Protein AF-A0A9D8K850-F1 (afdb_monomer_li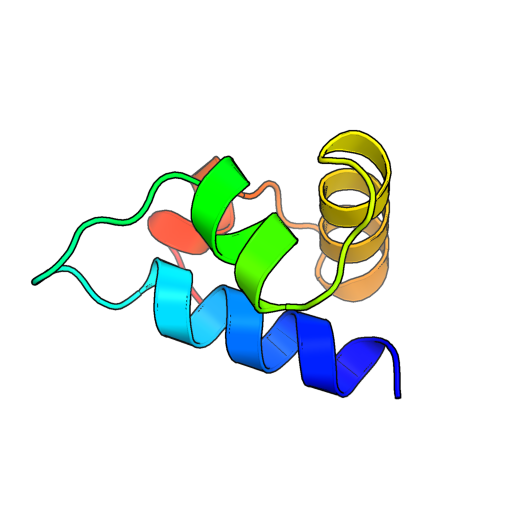te)

Radius of gyration: 9.91 Å; chains: 1; bounding box: 22×27×21 Å

Structure (mmCIF, N/CA/C/O backbone):
data_AF-A0A9D8K850-F1
#
_entry.id   AF-A0A9D8K850-F1
#
loop_
_atom_site.group_PDB
_atom_site.id
_atom_site.type_symbol
_atom_site.label_atom_id
_atom_site.label_alt_id
_atom_site.label_comp_id
_atom_site.label_asym_id
_atom_site.label_entity_id
_atom_site.label_seq_id
_atom_site.pdbx_PDB_ins_code
_atom_site.Cartn_x
_atom_site.Cartn_y
_atom_site.Cartn_z
_atom_site.occupancy
_atom_site.B_iso_or_equiv
_atom_site.auth_seq_id
_atom_site.auth_comp_id
_atom_site.auth_asym_id
_atom_site.auth_atom_id
_atom_site.pdbx_PDB_model_num
ATOM 1 N N . MET A 1 1 ? -6.889 -10.766 5.798 1.00 64.88 1 MET A N 1
ATOM 2 C CA . MET A 1 1 ? -5.695 -9.901 5.981 1.00 64.88 1 MET A CA 1
ATOM 3 C C . MET A 1 1 ? -5.138 -9.329 4.677 1.00 64.88 1 MET A C 1
ATOM 5 O O . MET A 1 1 ? -4.950 -8.125 4.617 1.00 64.88 1 MET A O 1
ATOM 9 N N . ARG A 1 2 ? -4.830 -10.138 3.650 1.00 71.75 2 ARG A N 1
ATOM 10 C CA . ARG A 1 2 ? -4.178 -9.655 2.412 1.00 71.75 2 ARG A CA 1
ATOM 11 C C . ARG A 1 2 ? -5.134 -8.908 1.470 1.00 71.75 2 ARG A C 1
ATOM 13 O O . ARG A 1 2 ? -4.796 -7.841 0.983 1.00 71.75 2 ARG A O 1
ATOM 20 N N . GLU A 1 3 ? -6.346 -9.426 1.317 1.00 77.69 3 GLU A N 1
ATOM 21 C CA . GLU A 1 3 ? -7.422 -8.820 0.519 1.00 77.69 3 GLU A CA 1
ATOM 22 C C . GLU A 1 3 ? -7.859 -7.448 1.057 1.00 77.69 3 GLU A C 1
ATOM 24 O O . GLU A 1 3 ? -7.963 -6.484 0.310 1.00 77.69 3 GLU A O 1
ATOM 29 N N . GLN A 1 4 ? -7.982 -7.315 2.379 1.00 81.44 4 GLN A N 1
ATOM 30 C CA . GLN A 1 4 ? -8.360 -6.054 3.024 1.00 81.44 4 GLN A CA 1
ATOM 31 C C . GLN A 1 4 ? -7.339 -4.926 2.779 1.00 81.44 4 GLN A C 1
ATOM 33 O O . GLN A 1 4 ? -7.719 -3.776 2.584 1.00 81.44 4 GLN A O 1
ATOM 38 N N . ARG A 1 5 ? -6.040 -5.254 2.709 1.00 79.69 5 ARG A N 1
ATOM 39 C CA . ARG A 1 5 ? -4.993 -4.286 2.328 1.00 79.69 5 ARG A CA 1
ATOM 40 C C . ARG A 1 5 ? -5.120 -3.852 0.874 1.00 79.69 5 ARG A C 1
ATOM 42 O O . ARG A 1 5 ? -4.811 -2.715 0.545 1.00 79.69 5 ARG A O 1
ATOM 49 N N . LEU A 1 6 ? -5.544 -4.766 0.011 1.00 79.94 6 LEU A N 1
ATOM 50 C CA . LEU A 1 6 ? -5.692 -4.509 -1.410 1.00 79.94 6 LEU A CA 1
ATOM 51 C C . LEU A 1 6 ? -6.906 -3.614 -1.699 1.00 79.94 6 LEU A C 1
ATOM 53 O O . LEU A 1 6 ? -6.814 -2.725 -2.537 1.00 79.94 6 LEU A O 1
ATOM 57 N N . LEU A 1 7 ? -8.005 -3.789 -0.961 1.00 82.25 7 LEU A N 1
ATOM 58 C CA . LEU A 1 7 ? -9.174 -2.909 -1.045 1.00 82.25 7 LEU A CA 1
ATOM 59 C C . LEU A 1 7 ? -8.844 -1.481 -0.595 1.00 82.25 7 LEU A C 1
ATOM 61 O O . LEU A 1 7 ? -9.131 -0.535 -1.321 1.00 82.25 7 LEU A O 1
ATOM 65 N N . LEU A 1 8 ? -8.138 -1.325 0.530 1.00 83.06 8 LEU A N 1
ATOM 66 C CA . LEU A 1 8 ? -7.642 -0.014 0.973 1.00 83.06 8 LEU A CA 1
ATOM 67 C C . LEU A 1 8 ? -6.719 0.639 -0.067 1.00 83.06 8 LEU A C 1
ATOM 69 O O . LEU A 1 8 ? -6.748 1.854 -0.249 1.00 83.06 8 LEU A O 1
ATOM 73 N N . ALA A 1 9 ? -5.914 -0.162 -0.772 1.00 82.19 9 ALA A N 1
ATOM 74 C CA . ALA A 1 9 ? -5.054 0.338 -1.839 1.00 82.19 9 ALA A CA 1
ATOM 75 C C . ALA A 1 9 ? -5.867 0.867 -3.025 1.00 82.19 9 ALA A C 1
ATOM 77 O O . ALA A 1 9 ? -5.539 1.902 -3.595 1.00 82.19 9 ALA A O 1
ATOM 78 N N . LEU A 1 10 ? -6.926 0.158 -3.409 1.00 81.06 10 LEU A N 1
ATOM 79 C CA . LEU A 1 10 ? -7.812 0.575 -4.492 1.00 81.06 10 LEU A CA 1
ATOM 80 C C . LEU A 1 10 ? -8.550 1.873 -4.156 1.00 81.06 10 LEU A C 1
ATOM 82 O O . LEU A 1 10 ? -8.644 2.751 -5.010 1.00 81.06 10 LEU A O 1
ATOM 86 N N . GLU A 1 11 ? -9.010 2.015 -2.915 1.00 82.38 11 GLU A N 1
ATOM 87 C CA . GLU A 1 11 ? -9.696 3.219 -2.446 1.00 82.38 11 GLU A CA 1
ATOM 88 C C . GLU A 1 11 ? -8.759 4.437 -2.443 1.00 82.38 11 GLU A C 1
ATOM 90 O O . GLU A 1 11 ? -9.103 5.475 -2.998 1.00 82.38 11 GLU A O 1
ATOM 95 N N . GLN A 1 12 ? -7.517 4.286 -1.966 1.00 78.19 12 GLN A N 1
ATOM 96 C CA . GLN A 1 12 ? -6.515 5.359 -2.049 1.00 78.19 12 GLN A CA 1
ATOM 97 C C . GLN A 1 12 ? -6.074 5.677 -3.482 1.00 78.19 12 GLN A C 1
ATOM 99 O O . GLN A 1 12 ? -5.746 6.817 -3.786 1.00 78.19 12 GLN A O 1
ATOM 104 N N . LEU A 1 13 ? -6.053 4.691 -4.385 1.00 76.38 13 LEU A N 1
ATOM 105 C CA . LEU A 1 13 ? -5.784 4.926 -5.810 1.00 76.38 13 LEU A CA 1
ATOM 106 C C . LEU A 1 13 ? -6.887 5.744 -6.495 1.00 76.38 13 LEU A C 1
ATOM 108 O O . LEU A 1 13 ? -6.621 6.325 -7.548 1.00 76.38 13 LEU A O 1
ATOM 112 N N . ARG A 1 14 ? -8.101 5.746 -5.933 1.00 73.88 14 ARG A N 1
ATOM 113 C CA . ARG A 1 14 ? -9.258 6.505 -6.421 1.00 73.88 14 ARG A CA 1
ATOM 114 C C . ARG A 1 14 ? -9.259 7.948 -5.921 1.00 73.88 14 ARG A C 1
ATOM 116 O O . ARG A 1 14 ? -9.888 8.789 -6.555 1.00 73.88 14 ARG A O 1
ATOM 123 N N . ASP A 1 15 ? -8.582 8.222 -4.811 1.00 70.38 15 ASP A N 1
ATOM 124 C CA . ASP A 1 15 ? -8.523 9.554 -4.223 1.00 70.38 15 ASP A CA 1
ATOM 125 C C . ASP A 1 15 ? -7.728 10.506 -5.135 1.00 70.38 15 ASP A C 1
ATOM 127 O O . ASP A 1 15 ? -6.494 10.500 -5.206 1.00 70.38 15 ASP A O 1
ATOM 131 N N . GLU A 1 16 ? -8.472 11.269 -5.935 1.00 61.84 16 GLU A N 1
ATOM 132 C CA . GLU A 1 16 ? -7.927 12.149 -6.968 1.00 61.84 16 GLU A CA 1
ATOM 133 C C . GLU A 1 16 ? -7.249 13.384 -6.356 1.00 61.84 16 GLU A C 1
ATOM 135 O O . GLU A 1 16 ? -6.317 13.927 -6.956 1.00 61.84 16 GLU A O 1
ATOM 140 N N . GLU A 1 17 ? -7.652 13.765 -5.136 1.00 64.56 17 GLU A N 1
ATOM 141 C CA . GLU A 1 17 ? -7.189 14.961 -4.423 1.00 64.56 17 GLU A CA 1
ATOM 142 C C . GLU A 1 17 ? -5.685 14.904 -4.137 1.00 64.56 17 GLU A C 1
ATOM 144 O O . GLU A 1 17 ? -4.972 15.893 -4.305 1.00 64.56 17 GLU A O 1
ATOM 149 N N . THR A 1 18 ? -5.173 13.724 -3.778 1.00 66.50 18 THR A N 1
ATOM 150 C CA . THR A 1 18 ? -3.734 13.510 -3.558 1.00 66.50 18 THR A CA 1
ATOM 151 C C . THR A 1 18 ? -3.025 12.848 -4.735 1.00 66.50 18 THR A C 1
ATOM 153 O O . THR A 1 18 ? -1.792 12.852 -4.769 1.00 66.50 18 THR A O 1
ATOM 156 N N . SER A 1 19 ? -3.771 12.284 -5.697 1.00 67.38 19 SER A N 1
ATOM 157 C CA . SER A 1 19 ? -3.245 11.541 -6.853 1.00 67.38 19 SER A CA 1
ATOM 158 C C . SER A 1 19 ? -2.022 10.667 -6.504 1.00 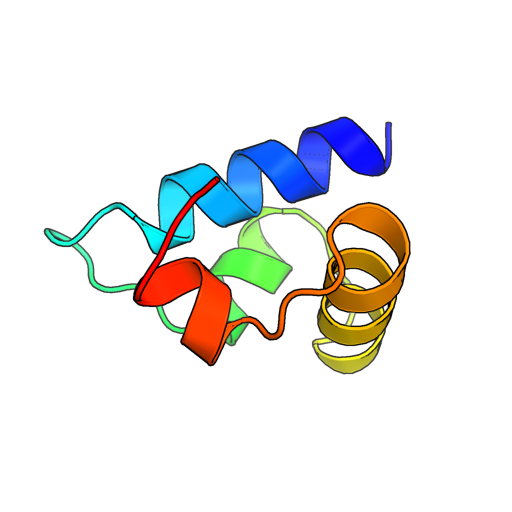67.38 19 SER A C 1
ATOM 160 O O . SER A 1 19 ? -0.972 10.766 -7.158 1.00 67.38 19 SER A O 1
ATOM 162 N N . PRO A 1 20 ? -2.102 9.823 -5.455 1.00 77.62 20 PRO A N 1
ATOM 163 C CA . PRO A 1 20 ? -0.937 9.120 -4.955 1.00 77.62 20 PRO A CA 1
ATOM 164 C C . PRO A 1 20 ? -0.414 8.146 -6.012 1.00 77.62 20 PRO A C 1
ATOM 166 O O . PRO A 1 20 ? -1.151 7.453 -6.721 1.00 77.62 20 PRO A O 1
ATOM 169 N N 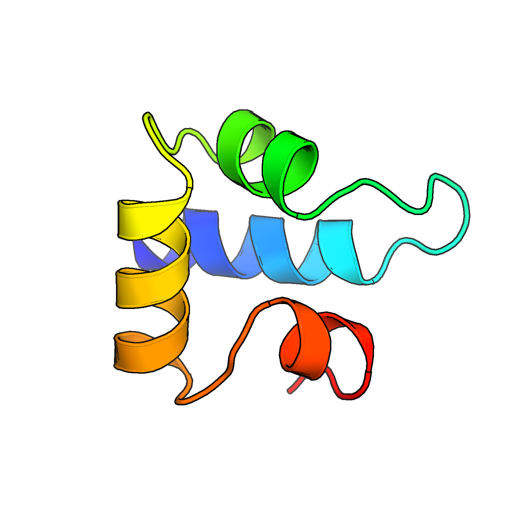. THR A 1 21 ? 0.908 8.071 -6.133 1.00 82.88 21 THR A N 1
ATOM 170 C CA . THR A 1 21 ? 1.525 7.093 -7.024 1.00 82.88 21 THR A CA 1
ATOM 171 C C . THR A 1 21 ? 1.213 5.681 -6.536 1.00 82.88 21 THR A C 1
ATOM 173 O O . THR A 1 21 ? 1.142 5.408 -5.337 1.00 82.88 21 THR A O 1
ATOM 176 N N . VAL A 1 22 ? 1.136 4.734 -7.472 1.00 82.19 22 VAL A N 1
ATOM 177 C CA . VAL A 1 22 ? 0.973 3.296 -7.184 1.00 82.19 22 VAL A CA 1
ATOM 178 C C . VAL A 1 22 ? 1.969 2.805 -6.120 1.00 82.19 22 VAL A C 1
ATOM 180 O O . VAL A 1 22 ? 1.665 1.897 -5.350 1.00 82.19 22 VAL A O 1
ATOM 183 N N . ALA A 1 23 ? 3.162 3.407 -6.062 1.00 84.50 23 ALA A N 1
ATOM 184 C CA . ALA A 1 23 ? 4.182 3.083 -5.074 1.00 84.50 23 ALA A CA 1
ATOM 185 C C . ALA A 1 23 ? 3.856 3.557 -3.667 1.00 84.50 23 ALA A C 1
ATOM 187 O O . ALA A 1 23 ? 4.065 2.798 -2.721 1.00 84.50 23 ALA A O 1
ATOM 188 N N . GLN A 1 24 ? 3.332 4.771 -3.529 1.00 84.88 24 GLN A N 1
ATOM 189 C CA . GLN A 1 24 ? 2.897 5.300 -2.241 1.00 84.88 24 GLN A CA 1
ATOM 190 C C . GLN A 1 24 ? 1.738 4.478 -1.690 1.00 84.88 24 GLN A C 1
ATOM 192 O O . GLN A 1 24 ? 1.808 4.036 -0.548 1.00 84.88 24 GLN A O 1
ATOM 197 N N . VAL A 1 25 ? 0.752 4.173 -2.533 1.00 84.44 25 VAL A N 1
ATOM 198 C CA . VAL A 1 25 ? -0.405 3.353 -2.160 1.00 84.44 25 VAL A CA 1
ATOM 199 C C . VAL A 1 25 ? 0.017 1.947 -1.728 1.00 84.44 25 VAL A C 1
ATOM 201 O O . VAL A 1 25 ? -0.363 1.481 -0.657 1.00 84.44 25 VAL A O 1
ATOM 204 N N . ALA A 1 26 ? 0.876 1.277 -2.503 1.00 86.44 26 ALA A N 1
ATOM 205 C CA . ALA A 1 26 ? 1.391 -0.038 -2.125 1.00 86.44 26 ALA A CA 1
ATOM 206 C C . ALA A 1 26 ? 2.102 0.001 -0.757 1.00 86.44 26 ALA A C 1
ATOM 208 O O . ALA A 1 26 ? 1.883 -0.872 0.086 1.00 86.44 26 ALA A O 1
ATOM 209 N N . ARG A 1 27 ? 2.919 1.034 -0.505 1.00 85.75 27 ARG A N 1
ATOM 210 C CA . ARG A 1 27 ? 3.610 1.218 0.781 1.00 85.75 27 ARG A CA 1
ATOM 211 C C . ARG A 1 27 ? 2.634 1.470 1.929 1.00 85.75 27 ARG A C 1
ATOM 213 O O . ARG A 1 27 ? 2.781 0.844 2.975 1.00 85.75 27 ARG A O 1
ATOM 220 N N . ALA A 1 28 ? 1.644 2.337 1.721 1.00 82.88 28 ALA A N 1
ATOM 221 C CA . ALA A 1 28 ? 0.615 2.674 2.703 1.00 82.88 28 ALA A CA 1
ATOM 222 C C . ALA A 1 28 ? -0.208 1.443 3.111 1.00 82.88 28 ALA A C 1
ATOM 224 O O . ALA A 1 28 ? -0.542 1.267 4.278 1.00 82.88 28 ALA A O 1
ATOM 225 N N . CYS A 1 29 ? -0.443 0.528 2.172 1.00 82.50 29 CYS A N 1
ATOM 226 C CA . CYS A 1 29 ? -1.157 -0.724 2.413 1.00 82.50 29 CYS A CA 1
ATOM 227 C C . CYS A 1 29 ? -0.259 -1.863 2.930 1.00 82.50 29 CYS A C 1
ATOM 229 O O . CYS A 1 29 ? -0.698 -3.011 3.028 1.00 82.50 29 CYS A O 1
ATOM 231 N N . GLY A 1 30 ? 0.999 -1.573 3.277 1.00 86.56 30 GLY A N 1
ATOM 232 C CA . GLY A 1 30 ? 1.911 -2.520 3.919 1.00 86.56 30 GLY A CA 1
ATOM 233 C C . GLY A 1 30 ? 2.609 -3.495 2.967 1.00 86.56 30 GLY A C 1
ATOM 234 O O . GLY A 1 30 ? 3.098 -4.540 3.408 1.00 86.56 30 GLY A O 1
ATOM 235 N N . TYR A 1 31 ? 2.676 -3.191 1.668 1.00 86.69 31 TYR A N 1
ATOM 236 C CA . TYR A 1 31 ? 3.474 -3.971 0.726 1.00 86.69 31 TYR A CA 1
ATOM 237 C C . TYR A 1 31 ? 4.950 -3.581 0.817 1.00 86.69 31 TYR A C 1
ATOM 239 O O . TYR A 1 31 ? 5.323 -2.418 0.676 1.00 86.69 31 TYR A O 1
ATOM 247 N N . ARG A 1 32 ? 5.821 -4.584 0.994 1.00 85.25 32 ARG A N 1
ATOM 248 C CA . ARG A 1 32 ? 7.282 -4.386 1.008 1.00 85.25 32 ARG A CA 1
ATOM 249 C C . ARG A 1 32 ? 7.840 -3.953 -0.344 1.00 85.25 32 ARG A C 1
ATOM 251 O O . ARG A 1 32 ? 8.866 -3.284 -0.388 1.00 85.25 32 ARG A O 1
ATOM 258 N N . ASN A 1 33 ? 7.212 -4.376 -1.436 1.00 84.88 33 ASN A N 1
ATOM 259 C CA . ASN A 1 33 ? 7.639 -4.016 -2.778 1.00 84.88 33 ASN A CA 1
ATOM 260 C C . ASN A 1 33 ? 6.448 -3.929 -3.739 1.00 84.88 33 ASN A C 1
ATOM 262 O O . ASN A 1 33 ? 5.385 -4.515 -3.520 1.00 84.88 33 ASN A O 1
ATOM 266 N N . LEU A 1 34 ? 6.664 -3.186 -4.822 1.00 85.38 34 LEU A N 1
ATOM 267 C CA . LEU A 1 34 ? 5.645 -2.906 -5.826 1.00 85.38 34 LEU A CA 1
ATOM 268 C C . LEU A 1 34 ? 5.253 -4.145 -6.638 1.00 85.38 34 LEU A C 1
ATOM 270 O O . LEU A 1 34 ? 4.114 -4.265 -7.082 1.00 85.38 34 LEU A O 1
ATOM 274 N N . SER A 1 35 ? 6.206 -5.053 -6.848 1.00 87.75 35 SER A N 1
ATOM 275 C CA . SER A 1 35 ? 6.000 -6.272 -7.628 1.00 87.75 35 S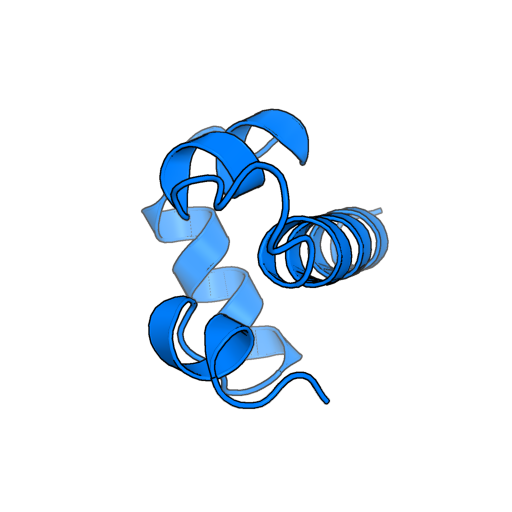ER A CA 1
ATOM 276 C C . SER A 1 35 ? 4.996 -7.202 -6.952 1.00 87.75 35 SER A C 1
A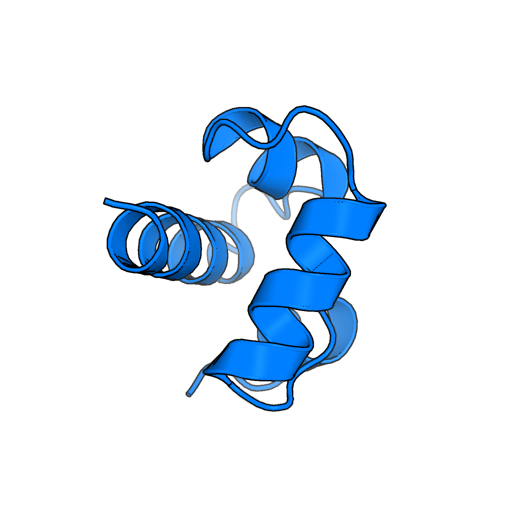TOM 278 O O . SER A 1 35 ? 4.092 -7.691 -7.614 1.00 87.75 35 SER A O 1
ATOM 280 N N . LEU A 1 36 ? 5.089 -7.378 -5.630 1.00 87.25 36 LEU A N 1
ATOM 281 C CA . LEU A 1 36 ? 4.127 -8.153 -4.844 1.00 87.25 36 LEU A CA 1
ATOM 282 C C . LEU A 1 36 ? 2.731 -7.536 -4.901 1.00 87.25 36 LEU A C 1
ATOM 284 O O . LEU A 1 36 ? 1.759 -8.265 -5.074 1.00 87.25 36 LEU A O 1
ATOM 288 N N . PHE A 1 37 ? 2.635 -6.207 -4.800 1.00 86.62 37 PHE A N 1
ATOM 289 C CA . PHE A 1 37 ? 1.361 -5.504 -4.942 1.00 86.62 37 PHE A CA 1
ATOM 290 C C . PHE A 1 37 ? 0.734 -5.745 -6.318 1.00 86.62 37 PHE A C 1
ATOM 292 O O . PHE A 1 37 ? -0.428 -6.125 -6.404 1.00 86.62 37 PHE A O 1
ATOM 299 N N . ARG A 1 38 ? 1.514 -5.592 -7.396 1.00 87.81 38 ARG A N 1
ATOM 300 C CA . ARG A 1 38 ? 1.053 -5.854 -8.768 1.00 87.81 38 ARG A CA 1
ATOM 301 C C . ARG A 1 38 ? 0.596 -7.297 -8.953 1.00 87.81 38 ARG A C 1
ATOM 303 O O . ARG A 1 38 ? -0.471 -7.510 -9.517 1.00 87.81 38 ARG A O 1
ATOM 310 N N . SER A 1 39 ? 1.373 -8.262 -8.463 1.00 88.94 39 SER A N 1
ATOM 311 C CA . SER A 1 39 ? 1.024 -9.680 -8.552 1.00 88.94 39 SER A CA 1
ATOM 312 C C . SER A 1 39 ? -0.263 -10.005 -7.797 1.00 88.94 39 SER A C 1
ATOM 314 O O . SER A 1 39 ? -1.097 -10.733 -8.325 1.00 88.94 39 SER A O 1
ATOM 316 N N . ASP A 1 40 ? -0.459 -9.457 -6.595 1.00 87.44 40 ASP A N 1
ATOM 317 C CA . ASP A 1 40 ? -1.695 -9.667 -5.834 1.00 87.44 40 ASP A CA 1
ATOM 318 C C . ASP A 1 40 ? -2.894 -8.985 -6.502 1.00 87.44 40 ASP A C 1
ATOM 320 O O . ASP A 1 40 ? -3.946 -9.605 -6.628 1.00 87.44 40 ASP A O 1
ATOM 324 N N . LEU A 1 41 ? -2.732 -7.752 -6.991 1.00 85.56 41 LEU A N 1
ATOM 325 C CA . LEU A 1 41 ? -3.783 -7.008 -7.689 1.00 85.56 41 LEU A CA 1
ATOM 326 C C . LEU A 1 41 ? -4.251 -7.738 -8.952 1.00 85.56 41 LEU A C 1
ATOM 328 O O . LEU A 1 41 ? -5.449 -7.888 -9.197 1.00 85.56 41 LEU A O 1
ATOM 332 N N . GLN A 1 42 ? -3.296 -8.246 -9.727 1.00 87.62 42 GLN A N 1
ATOM 333 C CA . GLN A 1 42 ? -3.578 -8.989 -10.942 1.00 87.62 42 GLN A CA 1
ATOM 334 C C . GLN A 1 42 ? -4.165 -10.371 -10.644 1.00 87.62 42 GLN A C 1
ATOM 336 O O . GLN A 1 42 ? -5.037 -10.829 -11.373 1.00 87.62 42 GLN A O 1
ATOM 341 N N . ARG A 1 43 ? -3.738 -11.031 -9.563 1.00 86.69 43 ARG A N 1
ATOM 342 C CA . ARG A 1 43 ? -4.262 -12.345 -9.171 1.00 86.69 43 ARG A CA 1
ATOM 343 C C . ARG A 1 43 ? -5.673 -12.279 -8.585 1.00 86.69 43 ARG A C 1
ATOM 345 O O . ARG A 1 43 ? -6.460 -13.175 -8.857 1.00 86.69 43 ARG A O 1
ATOM 352 N N . LEU A 1 44 ? -5.968 -11.267 -7.769 1.00 83.19 44 LEU A N 1
ATOM 353 C CA . LEU A 1 44 ? -7.244 -11.145 -7.056 1.00 83.19 44 LEU A CA 1
ATOM 354 C C . LEU A 1 44 ? -8.321 -10.452 -7.893 1.00 83.19 44 LEU A C 1
ATOM 356 O O . LEU A 1 44 ? -9.472 -10.870 -7.855 1.00 83.19 44 LEU A O 1
ATOM 360 N N . HIS A 1 45 ? -7.953 -9.436 -8.679 1.00 79.06 45 HIS A N 1
ATOM 361 C CA . HIS A 1 45 ? -8.919 -8.652 -9.459 1.00 79.06 45 HIS A CA 1
ATOM 362 C C . HIS A 1 45 ? -8.666 -8.669 -10.968 1.00 79.06 45 HIS A C 1
ATOM 364 O O . HIS A 1 45 ? -9.444 -8.086 -11.714 1.00 79.06 45 HIS A O 1
ATOM 370 N N . GLY A 1 46 ? -7.588 -9.293 -11.457 1.00 83.12 46 GLY A N 1
ATOM 371 C CA . GLY A 1 46 ? -7.269 -9.274 -12.891 1.00 83.12 46 GLY A CA 1
ATOM 372 C C . GLY A 1 46 ? -6.851 -7.894 -13.413 1.00 83.12 46 GLY A C 1
ATOM 373 O O . GLY A 1 46 ? -6.810 -7.674 -14.624 1.00 83.12 46 GLY A O 1
ATOM 374 N N . LEU A 1 47 ? -6.543 -6.948 -12.519 1.00 83.06 47 LEU A N 1
ATOM 375 C CA . LEU A 1 47 ? -6.257 -5.557 -12.860 1.00 83.06 47 LEU A CA 1
ATOM 376 C C . LEU A 1 47 ? -4.777 -5.222 -12.677 1.00 83.06 47 LEU A C 1
ATOM 378 O O . LEU A 1 47 ? -4.102 -5.714 -11.776 1.00 83.06 47 LEU A O 1
ATOM 382 N N . THR A 1 48 ? -4.277 -4.319 -13.520 1.00 83.06 48 THR A N 1
ATOM 383 C CA . THR A 1 48 ? -3.005 -3.629 -13.278 1.00 83.06 48 THR A CA 1
ATOM 384 C C . THR A 1 48 ? -3.269 -2.329 -12.513 1.00 83.06 48 THR A C 1
ATOM 386 O O . THR A 1 48 ? -4.351 -1.761 -12.657 1.00 83.06 48 THR A O 1
ATOM 389 N N . PRO A 1 49 ? -2.308 -1.792 -11.741 1.00 77.44 49 PRO A N 1
ATOM 390 C CA . PRO A 1 49 ? -2.544 -0.585 -10.942 1.00 77.44 49 PRO A CA 1
ATOM 391 C C . PRO A 1 49 ? -2.965 0.631 -11.776 1.00 77.44 49 PRO A C 1
ATOM 393 O O . PRO A 1 49 ? -3.820 1.410 -11.372 1.00 77.44 49 PRO A O 1
ATOM 396 N N . SER A 1 50 ? -2.406 0.764 -12.983 1.00 78.31 50 SER A N 1
ATOM 397 C CA . SER A 1 50 ? -2.787 1.809 -13.938 1.00 78.31 50 SER A CA 1
ATOM 398 C C . SER A 1 50 ? -4.224 1.646 -14.440 1.00 78.31 50 SER A C 1
ATOM 400 O O . SER A 1 50 ? -4.896 2.644 -14.687 1.00 78.31 50 SER A O 1
ATOM 402 N N . ARG A 1 51 ? -4.702 0.400 -14.587 1.00 78.94 51 ARG A N 1
ATOM 403 C CA . ARG A 1 51 ? -6.102 0.096 -14.920 1.00 78.94 51 ARG A CA 1
ATOM 404 C C . ARG A 1 51 ? -7.028 0.333 -13.736 1.00 78.94 51 ARG A C 1
ATOM 406 O O . ARG A 1 51 ? -8.069 0.936 -13.936 1.00 78.94 51 ARG A O 1
ATOM 413 N N . ALA A 1 52 ? -6.631 -0.079 -12.536 1.00 76.25 52 ALA A N 1
ATOM 414 C CA . ALA A 1 52 ? -7.395 0.136 -11.312 1.00 76.25 52 ALA A CA 1
ATOM 415 C C . ALA A 1 52 ? -7.662 1.625 -11.053 1.00 76.25 52 ALA A C 1
ATOM 417 O O . ALA A 1 52 ? -8.770 1.991 -10.690 1.00 76.25 52 ALA A O 1
ATOM 418 N N . ARG A 1 53 ? -6.683 2.493 -11.348 1.00 73.88 53 ARG A N 1
ATOM 419 C CA . ARG A 1 53 ? -6.870 3.950 -11.290 1.00 73.88 53 ARG A CA 1
ATOM 420 C C . ARG A 1 53 ? -7.896 4.473 -12.304 1.00 73.88 53 ARG A C 1
ATOM 422 O O . ARG A 1 53 ? -8.535 5.483 -12.065 1.00 73.88 53 ARG A O 1
ATOM 429 N N . ARG A 1 54 ? -8.013 3.827 -13.467 1.00 71.62 54 ARG A N 1
ATOM 430 C CA . ARG A 1 54 ? -8.864 4.289 -14.577 1.00 71.62 54 ARG A CA 1
ATOM 431 C C . ARG A 1 54 ? -10.270 3.688 -14.551 1.00 71.62 54 ARG A C 1
ATOM 433 O O . ARG A 1 54 ? -11.177 4.274 -15.123 1.00 71.62 54 ARG A O 1
ATOM 440 N N . ASN A 1 55 ? -10.425 2.510 -13.955 1.00 66.38 55 ASN A N 1
ATOM 441 C CA . ASN A 1 55 ? -11.684 1.788 -13.859 1.00 66.38 55 ASN A CA 1
ATOM 442 C C . ASN A 1 55 ? -11.696 0.958 -12.563 1.00 66.38 55 ASN A C 1
ATOM 444 O O . ASN A 1 55 ? -11.333 -0.226 -12.604 1.00 66.38 55 ASN A O 1
ATOM 448 N N . PRO A 1 56 ? -12.026 1.581 -11.418 1.00 58.22 56 PRO A N 1
ATOM 449 C CA . PRO A 1 56 ? -12.231 0.846 -10.177 1.00 58.22 56 PRO A CA 1
ATOM 450 C C . PRO A 1 56 ? -13.442 -0.090 -10.337 1.00 58.22 56 PRO A C 1
ATOM 452 O O . PRO A 1 56 ? -14.406 0.270 -11.013 1.00 58.22 56 PRO A O 1
ATOM 455 N N . LEU A 1 57 ? -13.333 -1.310 -9.797 1.00 58.44 57 LEU A N 1
ATOM 456 C CA . LEU A 1 57 ? -14.431 -2.288 -9.735 1.00 58.44 57 LEU A CA 1
ATOM 457 C C . LEU A 1 57 ? -15.624 -1.743 -8.946 1.00 58.44 57 LEU A C 1
ATOM 459 O O . LEU A 1 57 ? -15.373 -1.033 -7.945 1.00 58.44 57 LEU A O 1
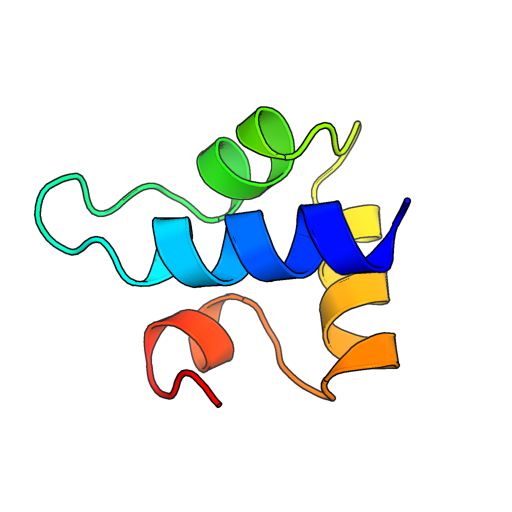#

Secondary structure (DSSP, 8-state):
-HHHHHHHHHHHHH-TTT---HHHHHHHTT-SSHHHHHHHHHHHHS--HHHHHHS--

Foldseek 3Di:
DLVVLLVQLLVVLQPPVCNDDLAVSCVVSPHPDSVVSQVCCCVPPVDGSVRSSVDPD

pLDDT: mean 79.38, std 7.82, range [58.22, 88.94]

Sequence (57 aa):
MREQRLLLALEQLRDEETSPTVAQVARACGYRNLSLFRSDLQRLHGLTPSRARRNPL